Protein AF-A0A9Q3PYW4-F1 (afdb_monomer)

Secondary structure (DSSP, 8-state):
--SSHHHHSPPGGGSPP----SSSHHHHHHHHHHHHHHHTT--HHHHHHHHHHHHHHHHHHHHHHT----------GGGGSS--

Structure (mmCIF, N/CA/C/O backbone):
data_AF-A0A9Q3PYW4-F1
#
_entry.id   AF-A0A9Q3PYW4-F1
#
loop_
_atom_site.group_PDB
_atom_site.id
_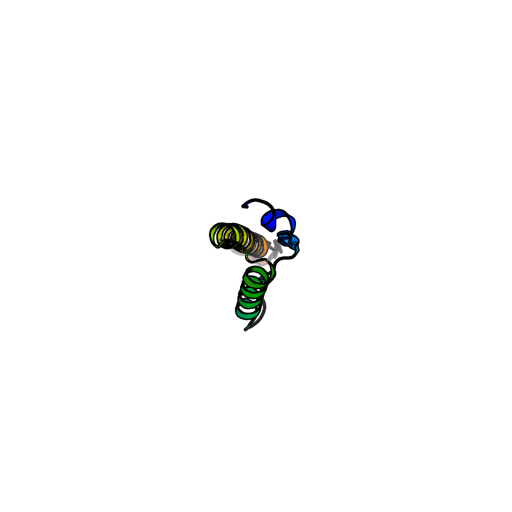atom_site.type_symbol
_atom_site.label_atom_id
_atom_site.label_alt_id
_atom_site.label_comp_id
_atom_site.label_asym_id
_atom_site.label_entity_id
_atom_site.label_seq_id
_atom_site.pdbx_PDB_ins_code
_atom_site.Cartn_x
_atom_site.Cartn_y
_atom_site.Cartn_z
_atom_site.occupancy
_atom_site.B_iso_or_equiv
_atom_site.auth_seq_id
_atom_site.auth_comp_id
_atom_site.auth_asym_id
_atom_site.auth_atom_id
_atom_site.pdbx_PDB_model_num
ATOM 1 N N . MET A 1 1 ? -17.791 1.477 17.700 1.00 42.81 1 MET A N 1
ATOM 2 C CA . MET A 1 1 ? -16.838 0.360 17.518 1.00 42.81 1 MET A CA 1
ATOM 3 C C . MET A 1 1 ? -15.792 0.849 16.524 1.00 42.81 1 MET A C 1
ATOM 5 O O . MET A 1 1 ? -16.190 1.145 15.413 1.00 42.81 1 MET A O 1
ATOM 9 N N . GLY A 1 2 ? -14.536 1.111 16.906 1.00 47.88 2 GLY A N 1
ATOM 10 C CA . GLY A 1 2 ? -13.630 1.872 16.015 1.00 47.88 2 GLY A CA 1
ATOM 11 C C . GLY A 1 2 ? -12.137 1.553 16.086 1.00 47.88 2 GLY A C 1
ATOM 12 O O . GLY A 1 2 ? -11.351 2.251 15.464 1.00 47.88 2 GLY A O 1
ATOM 13 N N . LEU A 1 3 ? -11.724 0.528 16.837 1.00 52.44 3 LEU A N 1
ATOM 14 C CA . LEU A 1 3 ? -10.301 0.195 17.017 1.00 52.44 3 LEU A CA 1
ATOM 15 C C . LEU A 1 3 ? -9.966 -1.282 16.750 1.00 52.44 3 LEU A C 1
ATOM 17 O O . LEU A 1 3 ? -8.792 -1.633 16.728 1.00 52.44 3 LEU A O 1
ATOM 21 N N . ALA A 1 4 ? -10.965 -2.145 16.532 1.00 49.50 4 ALA A N 1
ATOM 22 C CA . ALA A 1 4 ? -10.751 -3.585 16.362 1.00 49.50 4 ALA A CA 1
ATOM 23 C C . ALA A 1 4 ? -10.146 -3.950 14.991 1.00 49.50 4 ALA A C 1
ATOM 25 O O . ALA A 1 4 ? -9.262 -4.797 14.936 1.00 49.50 4 ALA A O 1
ATOM 26 N N . LEU A 1 5 ? -10.520 -3.241 13.918 1.00 55.06 5 LEU A N 1
ATOM 27 C CA . LEU A 1 5 ? -10.091 -3.544 12.541 1.00 55.06 5 LEU A CA 1
ATOM 28 C C . LEU A 1 5 ? -8.583 -3.324 12.305 1.00 55.06 5 LEU A C 1
ATOM 30 O O . LEU A 1 5 ? -7.950 -4.012 11.514 1.00 55.06 5 LEU A O 1
ATOM 34 N N . LEU A 1 6 ? -7.960 -2.407 13.055 1.00 57.00 6 LEU A N 1
ATOM 35 C CA . LEU A 1 6 ? -6.520 -2.128 12.966 1.00 57.00 6 LEU A CA 1
ATOM 36 C C . LEU A 1 6 ? -5.640 -3.303 13.415 1.00 57.00 6 LEU A C 1
ATOM 38 O O . LEU A 1 6 ? -4.482 -3.374 13.009 1.00 57.00 6 LEU A O 1
ATOM 42 N N . LYS A 1 7 ? -6.158 -4.177 14.288 1.00 60.38 7 LYS A N 1
ATOM 43 C CA . LYS A 1 7 ? -5.423 -5.348 14.786 1.00 60.38 7 LYS A CA 1
ATOM 44 C C . LYS A 1 7 ? -5.398 -6.496 13.779 1.00 60.38 7 LYS A C 1
ATOM 46 O O . LYS A 1 7 ? -4.492 -7.318 13.869 1.00 60.38 7 LYS A O 1
ATOM 51 N N . GLU A 1 8 ? -6.367 -6.538 12.869 1.00 72.00 8 GLU A N 1
ATOM 52 C CA . GLU A 1 8 ? -6.491 -7.590 11.855 1.00 72.00 8 GLU A CA 1
ATOM 53 C C . GLU A 1 8 ? -5.866 -7.185 10.520 1.00 72.00 8 GLU A C 1
ATOM 55 O O . GLU A 1 8 ? -5.459 -8.050 9.757 1.00 72.00 8 GLU A O 1
ATOM 60 N N . ALA A 1 9 ? -5.702 -5.881 10.275 1.00 74.75 9 ALA A N 1
ATOM 61 C CA . ALA A 1 9 ? -5.030 -5.378 9.087 1.00 74.75 9 ALA A CA 1
ATOM 62 C C . ALA A 1 9 ? -3.590 -5.925 8.938 1.00 74.75 9 ALA A C 1
ATOM 64 O O . ALA A 1 9 ? -2.814 -5.904 9.905 1.00 74.75 9 ALA A O 1
ATOM 65 N N . PRO A 1 10 ? -3.182 -6.324 7.719 1.00 80.88 10 PRO A N 1
ATOM 66 C CA . PRO A 1 10 ? -1.859 -6.870 7.459 1.00 80.88 10 PRO A CA 1
ATOM 67 C C . PRO A 1 10 ? -0.773 -5.833 7.750 1.00 80.88 10 PRO A C 1
ATOM 69 O O . PRO A 1 10 ? -0.936 -4.622 7.522 1.00 80.88 10 PRO A O 1
ATOM 72 N N . LYS A 1 11 ? 0.369 -6.299 8.264 1.00 82.50 11 LYS A N 1
ATOM 73 C CA . LYS A 1 11 ? 1.524 -5.433 8.531 1.00 82.50 11 LYS A CA 1
ATOM 74 C C . LYS A 1 11 ? 2.059 -4.895 7.212 1.00 82.50 11 LYS A C 1
ATOM 76 O O . LYS A 1 11 ? 1.972 -5.549 6.189 1.00 82.50 11 LYS A O 1
ATOM 81 N N . LEU A 1 12 ? 2.733 -3.746 7.253 1.00 80.75 12 LEU A N 1
ATOM 82 C CA . LEU A 1 12 ? 3.285 -3.095 6.056 1.00 80.75 12 LEU A CA 1
ATOM 83 C C . LEU A 1 12 ? 4.162 -4.019 5.185 1.00 80.75 12 LEU A C 1
ATOM 85 O O . LEU A 1 12 ? 4.178 -3.877 3.975 1.00 80.75 12 LEU A O 1
ATOM 89 N N . LYS A 1 13 ? 4.871 -4.977 5.793 1.00 82.06 13 LYS A N 1
ATOM 90 C CA . LYS A 1 13 ? 5.707 -5.967 5.089 1.00 82.06 13 LYS A CA 1
ATOM 91 C C . LYS A 1 13 ? 4.916 -7.019 4.290 1.00 82.06 13 LYS A C 1
ATOM 93 O O . LYS A 1 13 ? 5.513 -7.763 3.530 1.00 82.06 13 LYS A O 1
ATOM 98 N N . GLU A 1 14 ? 3.619 -7.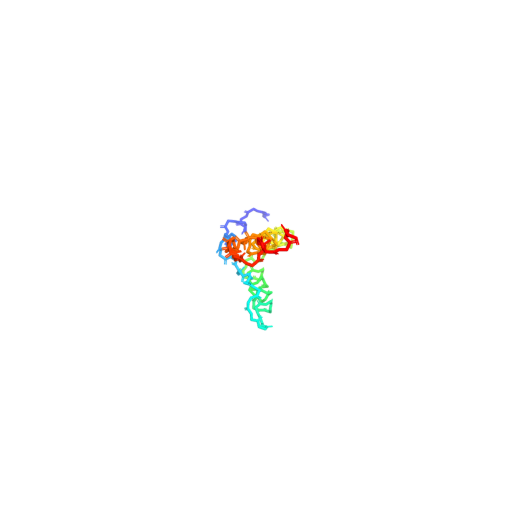141 4.560 1.00 84.25 14 GLU A N 1
ATOM 99 C CA . GLU A 1 14 ? 2.679 -8.072 3.919 1.00 84.25 14 GLU A CA 1
ATOM 100 C C . GLU A 1 14 ? 1.883 -7.371 2.808 1.00 84.25 14 GLU A C 1
ATOM 102 O O . GLU A 1 14 ? 1.099 -8.007 2.115 1.00 84.25 14 GLU A O 1
ATOM 107 N N . TRP A 1 15 ? 2.073 -6.057 2.646 1.00 87.31 15 TRP A N 1
ATOM 108 C CA . TRP A 1 15 ? 1.506 -5.304 1.535 1.00 87.31 15 TRP A CA 1
ATOM 109 C C . TRP A 1 15 ? 2.298 -5.601 0.259 1.00 87.31 15 TRP A C 1
ATOM 111 O O . TRP A 1 15 ? 3.493 -5.907 0.346 1.00 87.31 15 TRP A O 1
ATOM 121 N N . PRO A 1 16 ? 1.662 -5.497 -0.920 1.00 85.81 16 PRO A N 1
ATOM 122 C CA . PRO A 1 16 ? 2.348 -5.694 -2.187 1.00 85.81 16 PRO A CA 1
ATOM 123 C C . PRO A 1 16 ? 3.556 -4.758 -2.291 1.00 85.81 16 PRO A C 1
ATOM 125 O O . PRO A 1 16 ? 3.542 -3.630 -1.793 1.00 85.81 16 PRO A O 1
ATOM 128 N N . HIS A 1 17 ? 4.618 -5.247 -2.922 1.00 81.38 17 HIS A N 1
ATOM 129 C CA . HIS A 1 17 ? 5.799 -4.459 -3.243 1.00 81.38 17 HIS A CA 1
ATOM 130 C C . HIS A 1 17 ? 5.713 -4.027 -4.703 1.00 81.38 17 HIS A C 1
ATOM 132 O O . HIS A 1 17 ? 5.290 -4.807 -5.547 1.00 81.38 17 HIS A O 1
ATOM 138 N N . PHE A 1 18 ? 6.114 -2.793 -4.986 1.00 79.94 18 PHE A N 1
ATOM 139 C CA . PHE A 1 18 ? 6.290 -2.317 -6.350 1.00 79.94 18 PHE A CA 1
ATOM 140 C C . PHE A 1 18 ? 7.779 -2.369 -6.661 1.00 79.94 18 PHE A C 1
ATOM 142 O O . PHE A 1 18 ? 8.563 -1.650 -6.030 1.00 79.94 18 PHE A O 1
ATOM 149 N N . SER A 1 19 ? 8.155 -3.245 -7.584 1.00 75.44 19 SER A N 1
ATOM 150 C CA . SER A 1 19 ? 9.541 -3.400 -8.019 1.00 75.44 19 SER A CA 1
ATOM 151 C C . SER A 1 19 ? 9.918 -2.347 -9.063 1.00 75.44 19 SER A C 1
ATOM 153 O O . SER A 1 19 ? 11.081 -1.961 -9.169 1.00 75.44 19 SER A O 1
ATOM 155 N N . GLY A 1 20 ? 8.932 -1.847 -9.816 1.00 72.12 20 GLY A N 1
ATOM 156 C CA . GLY A 1 20 ? 9.159 -1.035 -11.009 1.00 72.12 20 GLY A CA 1
ATOM 157 C C . GLY A 1 20 ? 9.769 -1.826 -12.169 1.00 72.12 20 GLY A C 1
ATOM 158 O O . GLY A 1 20 ? 10.105 -1.231 -13.194 1.00 72.12 20 GLY A O 1
ATOM 159 N N . GLU A 1 21 ? 9.909 -3.146 -12.026 1.00 72.38 21 GLU A N 1
ATOM 160 C CA . GLU A 1 21 ? 10.464 -4.042 -13.030 1.00 72.38 21 GLU A CA 1
ATOM 161 C C . GLU A 1 21 ? 9.324 -4.796 -13.726 1.00 72.38 21 GLU A C 1
ATOM 163 O O . GLU A 1 21 ? 8.619 -5.602 -13.126 1.00 72.38 21 GLU A O 1
ATOM 168 N N . GLY A 1 22 ? 9.139 -4.537 -15.022 1.00 71.50 22 GLY A N 1
ATOM 169 C CA . GLY A 1 22 ? 8.118 -5.194 -15.841 1.00 71.50 22 GLY A CA 1
ATOM 170 C C . GLY A 1 22 ? 6.940 -4.295 -16.224 1.00 71.50 22 GLY A C 1
ATOM 171 O O . GLY A 1 22 ? 6.644 -3.283 -15.594 1.00 71.50 22 GLY A O 1
ATOM 172 N N . GLU A 1 23 ? 6.260 -4.672 -17.307 1.00 75.88 23 GLU A N 1
ATOM 173 C CA . GLU A 1 23 ? 5.239 -3.844 -17.966 1.00 75.88 23 GLU A CA 1
ATOM 174 C C . GLU A 1 23 ? 3.950 -3.689 -17.137 1.00 75.88 23 GLU A C 1
ATOM 176 O O . GLU A 1 23 ? 3.252 -2.687 -17.267 1.00 75.88 23 GLU A O 1
ATOM 181 N N . TYR A 1 24 ? 3.663 -4.631 -16.231 1.00 79.56 24 TYR A N 1
ATOM 182 C CA . TYR A 1 24 ? 2.405 -4.693 -15.470 1.00 79.56 24 TYR A CA 1
ATOM 183 C C . TYR A 1 24 ? 2.563 -4.640 -13.946 1.00 79.56 24 TYR A C 1
ATOM 185 O O . TYR A 1 24 ? 1.558 -4.702 -13.238 1.00 79.56 24 TYR A O 1
ATOM 193 N N . ASP A 1 25 ? 3.781 -4.452 -13.434 1.00 79.00 25 ASP A N 1
ATOM 194 C CA . ASP A 1 25 ? 4.078 -4.415 -11.990 1.00 79.00 25 ASP A CA 1
ATOM 195 C C . ASP A 1 25 ? 3.212 -3.374 -11.249 1.00 79.00 25 ASP A C 1
ATOM 197 O O . ASP A 1 25 ? 2.714 -3.608 -10.151 1.00 79.00 25 ASP A O 1
ATOM 201 N N . HIS A 1 26 ? 2.904 -2.250 -11.907 1.00 80.81 26 HIS A N 1
ATOM 202 C CA . HIS A 1 26 ? 2.031 -1.207 -11.361 1.00 80.81 26 HIS A CA 1
ATOM 203 C C . HIS A 1 26 ? 0.570 -1.656 -11.218 1.00 80.81 26 HIS A C 1
ATOM 205 O O . HIS A 1 26 ? -0.093 -1.287 -10.249 1.00 80.81 26 HIS A O 1
ATOM 211 N N . MET A 1 27 ? 0.059 -2.456 -12.158 1.00 86.25 27 MET A N 1
ATOM 212 C CA . MET A 1 27 ? -1.317 -2.960 -12.121 1.00 86.25 27 MET A CA 1
ATOM 213 C C . MET A 1 27 ? -1.476 -4.041 -11.056 1.00 86.25 27 MET A C 1
ATOM 215 O O . MET A 1 27 ? -2.481 -4.049 -10.347 1.00 86.25 27 MET A O 1
ATOM 219 N N . GLU A 1 28 ? -0.494 -4.936 -10.929 1.00 86.50 28 GLU A N 1
ATOM 220 C CA . GLU A 1 28 ? -0.487 -5.955 -9.875 1.00 86.50 28 GLU A CA 1
ATOM 221 C C . GLU A 1 28 ? -0.364 -5.319 -8.491 1.00 86.50 28 GLU A C 1
ATOM 223 O O . GLU A 1 28 ? -1.104 -5.686 -7.576 1.00 86.50 28 GLU A O 1
ATOM 228 N N . PHE A 1 29 ? 0.482 -4.295 -8.364 1.00 86.75 29 PHE A N 1
ATOM 229 C CA . PHE A 1 29 ? 0.595 -3.509 -7.145 1.00 86.75 29 PHE A CA 1
ATOM 230 C C . PHE A 1 29 ? -0.740 -2.856 -6.761 1.00 86.75 29 PHE A C 1
ATOM 232 O O . PHE A 1 29 ? -1.209 -3.059 -5.643 1.00 86.75 29 PHE A O 1
ATOM 239 N N . ILE A 1 30 ? -1.391 -2.130 -7.679 1.00 87.62 30 ILE A N 1
ATOM 240 C CA . ILE A 1 30 ? -2.684 -1.469 -7.414 1.00 87.62 30 ILE A CA 1
ATOM 241 C C . ILE A 1 30 ? -3.758 -2.494 -7.031 1.00 87.62 30 ILE A C 1
ATOM 243 O O . ILE A 1 30 ? -4.418 -2.321 -6.009 1.00 87.62 30 ILE A O 1
ATOM 247 N N . ARG A 1 31 ? -3.882 -3.597 -7.782 1.00 89.81 31 ARG A N 1
ATOM 248 C CA . ARG A 1 31 ? -4.847 -4.662 -7.457 1.00 89.81 31 ARG A CA 1
ATOM 249 C C . ARG A 1 31 ? -4.606 -5.258 -6.076 1.00 89.81 31 ARG A C 1
ATOM 251 O O . ARG A 1 31 ? -5.564 -5.495 -5.351 1.00 89.81 31 ARG A O 1
ATOM 258 N N . GLY A 1 32 ? -3.349 -5.476 -5.692 1.00 88.69 32 GLY A N 1
ATOM 259 C CA . GLY A 1 32 ? -3.019 -5.979 -4.360 1.00 88.69 32 GLY A CA 1
ATOM 260 C C . GLY A 1 32 ? -3.432 -5.013 -3.244 1.00 88.69 32 GLY A C 1
ATOM 261 O O . GLY A 1 32 ? -3.891 -5.452 -2.191 1.00 88.69 32 GLY A O 1
ATOM 262 N N . ILE A 1 33 ? -3.314 -3.700 -3.472 1.00 87.88 33 ILE A N 1
ATOM 263 C CA . ILE A 1 33 ? -3.784 -2.680 -2.523 1.00 87.88 33 ILE A CA 1
ATOM 264 C C . ILE A 1 33 ? -5.310 -2.708 -2.409 1.00 87.88 33 ILE A C 1
ATOM 266 O O . ILE A 1 33 ? -5.827 -2.665 -1.291 1.00 87.88 33 ILE A O 1
ATOM 270 N N . ASP A 1 34 ? -6.017 -2.803 -3.536 1.00 88.94 34 ASP A N 1
ATOM 271 C CA . ASP A 1 34 ? -7.482 -2.857 -3.557 1.00 88.94 34 ASP A CA 1
ATOM 272 C C . ASP A 1 34 ? -8.008 -4.111 -2.845 1.00 88.94 34 ASP A C 1
ATOM 274 O O . ASP A 1 34 ? -8.881 -3.996 -1.987 1.00 88.94 34 ASP A O 1
ATOM 278 N N . MET A 1 35 ? -7.402 -5.280 -3.086 1.00 89.38 35 ME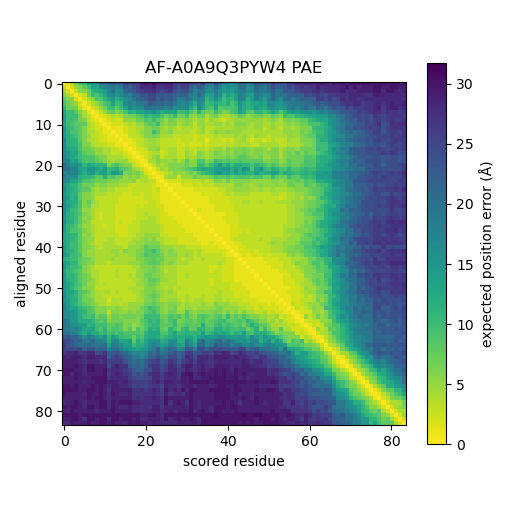T A N 1
ATOM 279 C CA . MET A 1 35 ? -7.754 -6.520 -2.381 1.00 89.38 35 MET A CA 1
ATOM 280 C C . MET A 1 35 ? -7.558 -6.393 -0.866 1.00 89.38 35 MET A C 1
ATOM 282 O O . MET A 1 35 ? -8.450 -6.731 -0.100 1.00 89.38 35 MET A O 1
ATOM 286 N N . ILE A 1 36 ? -6.433 -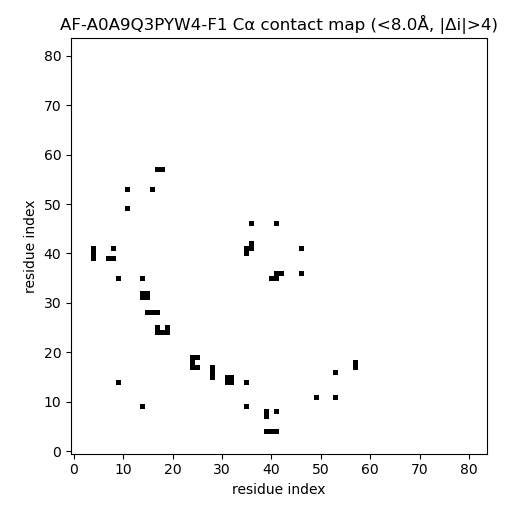5.831 -0.409 1.00 86.94 36 ILE A N 1
ATOM 287 C CA . ILE A 1 36 ? -6.196 -5.602 1.028 1.00 86.94 36 ILE A CA 1
ATOM 288 C C . ILE A 1 36 ? -7.201 -4.592 1.607 1.00 86.94 36 ILE A C 1
ATOM 290 O O . ILE A 1 36 ? -7.602 -4.699 2.767 1.00 86.94 36 ILE A O 1
ATOM 294 N N . LYS A 1 37 ? -7.611 -3.588 0.827 1.00 86.31 37 LYS A N 1
ATOM 295 C CA . LYS A 1 37 ? -8.612 -2.609 1.262 1.00 86.31 37 LYS A CA 1
ATOM 296 C C . LYS A 1 37 ? -9.984 -3.261 1.448 1.00 86.31 37 LYS A C 1
ATOM 298 O O . LYS A 1 37 ? -10.645 -2.943 2.436 1.00 86.31 37 LYS A O 1
ATOM 303 N N . GLU A 1 38 ? -10.374 -4.152 0.541 1.00 87.50 38 GLU A N 1
ATOM 304 C CA . GLU A 1 38 ? -11.636 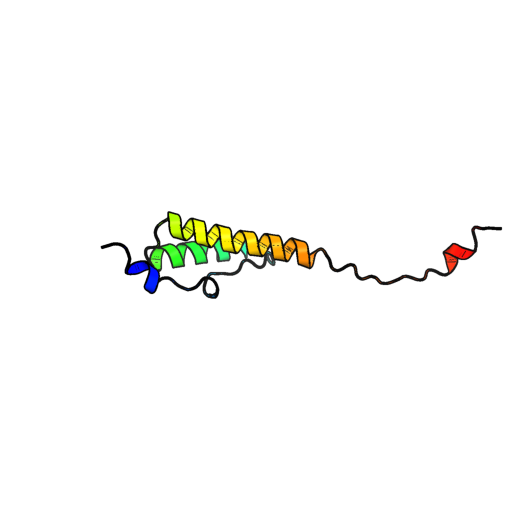-4.898 0.591 1.00 87.50 38 GLU A CA 1
ATOM 305 C C . GLU A 1 38 ? -11.633 -5.973 1.687 1.00 87.50 38 GLU A C 1
ATOM 307 O O . GLU A 1 38 ? -12.512 -5.952 2.548 1.00 87.50 38 GLU A O 1
ATOM 312 N N . ASP A 1 39 ? -10.617 -6.839 1.727 1.00 87.75 39 ASP A N 1
ATOM 313 C CA . ASP A 1 39 ? -10.535 -7.979 2.656 1.00 87.75 39 ASP A CA 1
ATOM 314 C C . ASP A 1 39 ? -10.515 -7.555 4.131 1.00 87.75 39 ASP A C 1
ATOM 316 O O . ASP A 1 39 ? -11.008 -8.273 5.002 1.00 87.75 39 ASP A O 1
ATOM 320 N N . PHE A 1 40 ? -9.939 -6.386 4.422 1.00 85.88 40 PHE A N 1
ATOM 321 C CA . PHE A 1 40 ? -9.774 -5.876 5.787 1.00 85.88 40 PHE A CA 1
ATOM 322 C C . PHE A 1 40 ? -10.642 -4.648 6.084 1.00 85.88 40 PHE A C 1
ATOM 324 O O . PHE A 1 40 ? -10.445 -4.005 7.121 1.00 85.88 40 PHE A O 1
ATOM 331 N N . GLU A 1 41 ? -11.556 -4.292 5.171 1.00 85.62 41 GLU A N 1
ATOM 332 C CA . GLU A 1 41 ? -12.423 -3.106 5.253 1.00 85.62 41 GLU A CA 1
ATOM 333 C C . GLU A 1 41 ? -11.654 -1.852 5.711 1.00 85.62 41 GLU A C 1
ATOM 335 O O . GLU A 1 41 ? -12.060 -1.110 6.618 1.00 85.62 41 GLU A O 1
ATOM 340 N N . LEU A 1 42 ? -10.469 -1.639 5.128 1.00 83.62 42 LEU A N 1
ATOM 341 C CA . LEU A 1 42 ? -9.543 -0.629 5.623 1.00 83.62 42 LEU A CA 1
ATOM 342 C C . LEU A 1 42 ? -10.129 0.774 5.444 1.00 83.62 42 LEU A C 1
ATOM 344 O O . LEU A 1 42 ? -10.465 1.173 4.324 1.00 83.62 42 LEU A O 1
ATOM 348 N N . PRO A 1 43 ? -10.146 1.596 6.510 1.00 85.06 43 PRO A N 1
ATOM 349 C CA . PRO A 1 43 ? -10.516 2.992 6.383 1.00 85.06 43 PRO A CA 1
ATOM 350 C C . PRO A 1 43 ? -9.611 3.691 5.371 1.00 85.06 43 PRO A C 1
ATOM 352 O O . PRO A 1 43 ? -8.386 3.572 5.434 1.00 85.06 43 PRO A O 1
ATOM 355 N N . GLU A 1 44 ? -10.198 4.500 4.494 1.00 82.75 44 GLU A N 1
ATOM 356 C CA . GLU A 1 44 ? -9.466 5.169 3.414 1.00 82.75 44 GLU A CA 1
ATOM 357 C C . GLU A 1 44 ? -8.272 5.989 3.920 1.00 82.75 44 GLU A C 1
ATOM 359 O O . GLU A 1 44 ? -7.188 5.947 3.349 1.00 82.75 44 GLU A O 1
ATOM 364 N N . LYS A 1 45 ? -8.418 6.653 5.072 1.00 84.38 45 LYS A N 1
ATOM 365 C CA . LYS A 1 45 ? -7.319 7.390 5.718 1.00 84.38 45 LYS A CA 1
ATOM 366 C C . LYS A 1 45 ? -6.116 6.500 6.041 1.00 84.38 45 LYS A C 1
ATOM 368 O O . LYS A 1 45 ? -4.975 6.940 5.921 1.00 84.38 45 LYS A O 1
ATOM 373 N N . LEU A 1 46 ? -6.368 5.266 6.472 1.00 82.75 46 LEU A N 1
ATOM 374 C CA . LEU A 1 46 ? -5.329 4.310 6.829 1.00 82.75 46 LEU A CA 1
ATOM 375 C C . LEU A 1 46 ? -4.691 3.702 5.578 1.00 82.75 46 LEU A C 1
ATOM 377 O O . LEU A 1 46 ? -3.464 3.627 5.515 1.00 82.75 46 LEU A O 1
ATOM 381 N N . ALA A 1 47 ? -5.503 3.335 4.583 1.00 83.25 47 ALA A N 1
ATOM 382 C CA . ALA A 1 47 ? -5.016 2.852 3.294 1.00 83.25 47 ALA A CA 1
ATOM 383 C C . ALA A 1 47 ? -4.094 3.889 2.630 1.00 83.25 47 ALA A C 1
ATOM 385 O O . ALA A 1 47 ? -2.961 3.567 2.274 1.00 83.25 47 ALA A O 1
ATOM 386 N N . THR A 1 48 ? -4.507 5.159 2.594 1.00 85.88 48 THR A N 1
ATOM 387 C CA . THR A 1 48 ? -3.700 6.268 2.061 1.00 85.88 48 THR A CA 1
ATOM 388 C C . THR A 1 48 ? -2.398 6.474 2.841 1.00 85.88 48 THR A C 1
ATOM 390 O O . THR A 1 48 ? -1.338 6.655 2.245 1.00 85.88 48 THR A O 1
ATOM 393 N N . ALA A 1 49 ? -2.430 6.411 4.177 1.00 84.88 49 ALA A N 1
ATOM 394 C CA . ALA A 1 49 ? -1.218 6.542 4.992 1.00 84.88 49 ALA A CA 1
ATOM 395 C C . ALA A 1 49 ? -0.215 5.398 4.742 1.00 84.88 49 ALA A C 1
ATOM 397 O O . ALA A 1 49 ? 0.998 5.629 4.665 1.00 84.88 49 ALA A O 1
ATOM 398 N N . ARG A 1 50 ? -0.712 4.165 4.587 1.00 84.44 50 ARG A N 1
ATOM 399 C CA . ARG A 1 50 ? 0.107 2.991 4.254 1.00 84.44 50 ARG A CA 1
ATOM 400 C C . ARG A 1 50 ? 0.685 3.107 2.849 1.00 84.44 50 ARG A C 1
ATOM 402 O O . ARG A 1 50 ? 1.898 2.982 2.701 1.00 84.44 50 ARG A O 1
ATOM 409 N N . PHE A 1 51 ? -0.140 3.458 1.866 1.00 84.75 51 PHE A N 1
ATOM 410 C CA . PHE A 1 51 ? 0.284 3.697 0.489 1.00 84.75 51 PHE A CA 1
ATOM 411 C C . PHE A 1 51 ? 1.411 4.735 0.406 1.00 84.75 51 PHE A C 1
ATOM 413 O O . PHE A 1 51 ? 2.454 4.456 -0.179 1.00 84.75 51 PHE A O 1
ATOM 420 N N . ASN A 1 52 ? 1.259 5.884 1.075 1.00 84.88 52 ASN A N 1
ATOM 421 C CA . ASN A 1 52 ? 2.289 6.931 1.123 1.00 84.88 52 ASN A CA 1
ATOM 422 C C . ASN A 1 52 ? 3.620 6.439 1.708 1.00 84.88 52 ASN A C 1
ATOM 424 O O . ASN A 1 52 ? 4.695 6.895 1.315 1.00 84.88 52 ASN A O 1
ATOM 428 N N . THR A 1 53 ? 3.558 5.509 2.662 1.00 84.25 53 THR A N 1
ATOM 429 C CA . THR A 1 53 ? 4.757 4.913 3.259 1.00 84.25 53 THR A CA 1
ATOM 430 C C . THR A 1 53 ? 5.465 3.998 2.260 1.00 84.25 53 THR A C 1
ATOM 432 O O . THR A 1 53 ? 6.686 4.071 2.132 1.00 84.25 53 THR A O 1
ATOM 435 N N . ILE A 1 54 ? 4.716 3.162 1.537 1.00 82.62 54 ILE A N 1
ATOM 436 C CA . ILE A 1 54 ? 5.274 2.243 0.535 1.00 82.62 54 ILE A CA 1
ATOM 437 C C . ILE A 1 54 ? 5.848 3.037 -0.644 1.00 82.62 54 ILE A C 1
ATOM 439 O O . ILE A 1 54 ? 6.988 2.801 -1.034 1.00 82.62 54 ILE A O 1
ATOM 443 N N . SER A 1 55 ? 5.127 4.039 -1.155 1.00 76.69 55 SER A N 1
ATOM 444 C CA . SER A 1 55 ? 5.604 4.875 -2.266 1.00 76.69 55 SER A CA 1
ATOM 445 C C . SER A 1 55 ? 6.865 5.663 -1.903 1.00 76.69 55 SER A C 1
ATOM 447 O O . SER A 1 55 ? 7.794 5.755 -2.704 1.00 76.69 55 SER A O 1
ATOM 449 N N . SER A 1 56 ? 6.967 6.152 -0.664 1.00 77.56 56 SER A N 1
ATOM 450 C CA . SER A 1 56 ? 8.186 6.807 -0.174 1.00 77.56 56 SER A CA 1
ATOM 451 C C . SER A 1 56 ? 9.382 5.848 -0.110 1.00 77.56 56 SER A C 1
ATOM 453 O O . SER A 1 56 ? 10.504 6.255 -0.415 1.00 77.56 56 SER A O 1
ATOM 455 N N . GLN A 1 57 ? 9.162 4.574 0.240 1.00 72.88 57 GLN A N 1
ATOM 456 C CA . GLN A 1 57 ? 10.214 3.550 0.209 1.00 72.88 57 GLN A CA 1
ATOM 457 C C . GLN A 1 57 ? 10.677 3.256 -1.221 1.00 72.88 57 GLN A C 1
ATOM 459 O O . GLN A 1 57 ? 11.881 3.156 -1.442 1.00 72.88 57 GLN A O 1
ATOM 464 N N . MET A 1 58 ? 9.766 3.202 -2.198 1.00 69.69 58 MET A N 1
ATOM 465 C CA . MET A 1 58 ? 10.139 3.047 -3.612 1.00 69.69 58 MET A CA 1
ATOM 466 C C . MET A 1 58 ? 11.027 4.204 -4.085 1.00 69.69 58 MET A C 1
ATOM 468 O O . MET A 1 58 ? 12.083 3.983 -4.669 1.00 69.69 58 MET A O 1
ATOM 472 N N . VAL A 1 59 ? 10.644 5.451 -3.783 1.00 68.62 59 VAL A N 1
ATOM 473 C CA . VAL A 1 59 ? 11.432 6.638 -4.160 1.00 68.62 59 VAL A CA 1
ATOM 474 C C . VAL A 1 59 ? 12.826 6.600 -3.530 1.00 68.62 59 VAL A C 1
ATOM 476 O O . VAL A 1 59 ? 13.806 6.988 -4.168 1.00 68.62 59 VAL A O 1
ATOM 479 N N . TYR A 1 60 ? 12.939 6.117 -2.291 1.00 64.50 60 TYR A N 1
ATOM 480 C CA . TYR A 1 60 ? 14.229 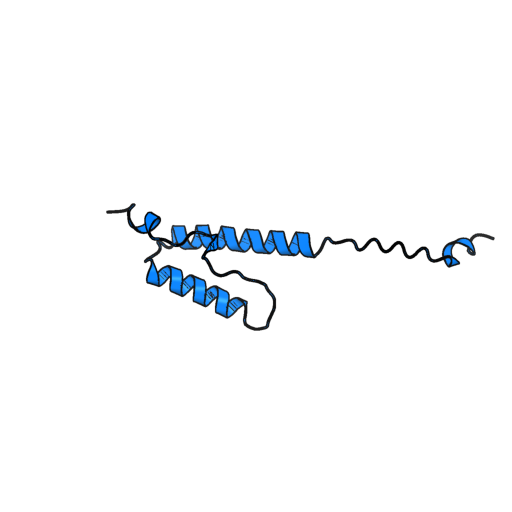5.934 -1.630 1.00 64.50 60 TYR A CA 1
ATOM 481 C C . TYR A 1 60 ? 15.076 4.832 -2.293 1.00 64.50 60 TYR A C 1
ATOM 483 O O . TYR A 1 60 ? 16.270 5.034 -2.522 1.00 64.50 60 TYR A O 1
ATOM 491 N N . GLN A 1 61 ? 14.466 3.704 -2.665 1.00 59.62 61 GLN A N 1
ATOM 492 C CA . GLN A 1 61 ? 15.146 2.606 -3.361 1.00 59.62 61 GLN A CA 1
ATOM 493 C C . GLN A 1 61 ? 15.617 2.998 -4.763 1.00 59.62 61 GLN A C 1
ATOM 495 O O . GLN A 1 61 ? 16.725 2.642 -5.151 1.00 59.62 61 GLN A O 1
ATOM 500 N N . ILE A 1 62 ? 14.837 3.794 -5.501 1.00 60.34 62 ILE A N 1
ATOM 501 C CA . ILE A 1 62 ? 15.252 4.326 -6.806 1.00 60.34 62 ILE A CA 1
ATOM 502 C C . ILE A 1 62 ? 16.470 5.235 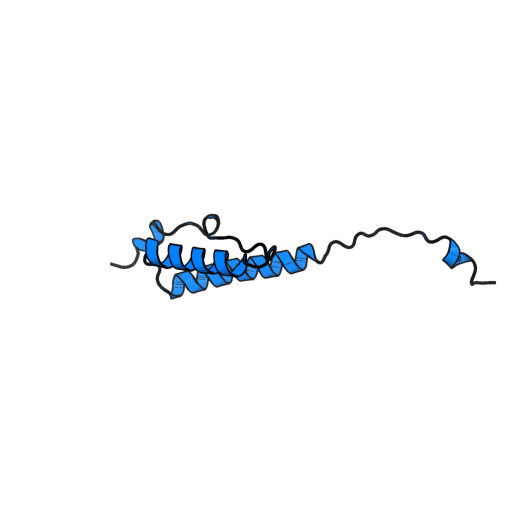-6.630 1.00 60.34 62 ILE A C 1
ATOM 504 O O . ILE A 1 62 ? 17.480 5.042 -7.300 1.00 60.34 62 ILE A O 1
ATOM 508 N N . LYS A 1 63 ? 16.421 6.177 -5.678 1.00 59.41 63 LYS A N 1
ATOM 509 C CA . LYS A 1 63 ? 17.537 7.101 -5.414 1.00 59.41 63 LYS A CA 1
ATOM 510 C C . LYS A 1 63 ? 18.824 6.375 -5.017 1.00 59.41 63 LYS A C 1
ATOM 512 O O . LYS A 1 63 ? 19.898 6.771 -5.463 1.00 59.41 63 LYS A O 1
ATOM 517 N N . THR A 1 64 ? 18.724 5.323 -4.207 1.00 56.53 64 THR A N 1
ATOM 518 C CA . THR A 1 64 ? 19.884 4.531 -3.763 1.00 56.53 64 THR A CA 1
ATOM 519 C C . THR A 1 64 ? 20.376 3.546 -4.828 1.00 56.53 64 THR A C 1
ATOM 521 O O . THR A 1 64 ? 21.585 3.408 -4.990 1.00 56.53 64 THR A O 1
ATOM 524 N N . SER A 1 65 ? 19.485 2.949 -5.629 1.00 51.66 65 SER A N 1
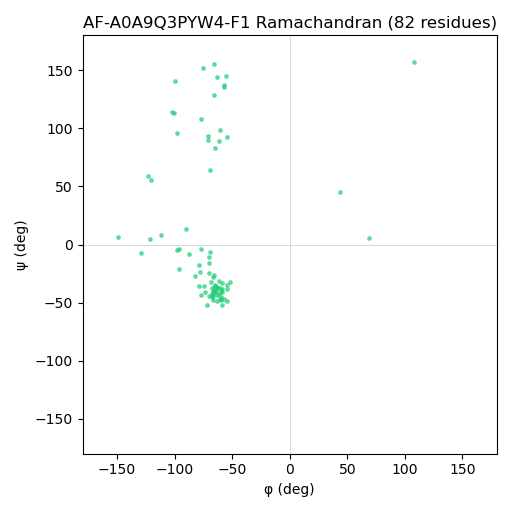ATOM 525 C CA . SER A 1 65 ? 19.853 2.083 -6.766 1.00 51.66 65 SER A CA 1
ATOM 526 C C . SER A 1 65 ? 20.521 2.861 -7.900 1.00 51.66 65 SER A C 1
ATOM 528 O O . SER A 1 65 ? 21.428 2.351 -8.552 1.00 51.66 65 SER A O 1
ATOM 530 N N . THR A 1 66 ? 20.147 4.129 -8.107 1.00 51.44 66 THR A N 1
ATOM 531 C CA . THR A 1 66 ? 20.829 5.026 -9.059 1.00 51.44 66 THR A CA 1
ATOM 532 C C . THR A 1 66 ? 22.163 5.579 -8.546 1.00 51.44 66 THR A C 1
ATOM 534 O O . THR A 1 66 ? 22.854 6.274 -9.288 1.00 51.44 66 THR A O 1
ATOM 537 N N . TRP A 1 67 ? 22.556 5.279 -7.302 1.00 41.00 67 TRP A N 1
ATOM 538 C CA . TRP A 1 67 ? 23.817 5.738 -6.716 1.00 41.00 67 TRP A CA 1
ATOM 539 C C . TRP A 1 67 ? 24.709 4.565 -6.302 1.00 41.00 67 TRP A C 1
ATOM 541 O O . TRP A 1 67 ? 25.192 4.475 -5.179 1.00 41.00 67 TRP A O 1
ATOM 551 N N . THR A 1 68 ? 24.996 3.672 -7.246 1.00 45.03 68 THR A N 1
ATOM 552 C CA . THR A 1 68 ? 26.310 3.026 -7.276 1.00 45.03 68 THR A CA 1
ATOM 553 C C . THR A 1 68 ? 27.165 3.769 -8.294 1.00 45.03 68 THR A C 1
ATOM 555 O O . THR A 1 68 ? 27.084 3.453 -9.485 1.00 45.03 68 THR A O 1
ATOM 558 N N . PRO A 1 69 ? 28.011 4.736 -7.898 1.00 42.38 69 PRO A N 1
ATOM 559 C CA . PRO A 1 69 ? 29.182 5.012 -8.703 1.00 42.38 69 PRO A CA 1
ATOM 560 C C . PRO A 1 69 ? 29.982 3.707 -8.715 1.00 42.38 69 PRO A C 1
ATOM 562 O O . PRO A 1 69 ? 30.693 3.386 -7.763 1.00 42.38 69 PRO A O 1
ATOM 565 N N . LYS A 1 70 ? 29.845 2.911 -9.783 1.00 45.94 70 LYS A N 1
ATOM 566 C CA . LYS A 1 70 ? 30.915 1.998 -10.172 1.00 45.94 70 LYS A CA 1
ATOM 567 C C . LYS A 1 70 ? 32.095 2.906 -10.476 1.00 45.94 70 LYS A C 1
ATOM 569 O O . LYS A 1 70 ? 32.256 3.370 -11.599 1.00 45.94 70 LYS A O 1
ATOM 574 N N . LEU A 1 71 ? 32.886 3.190 -9.449 1.00 44.78 71 LEU A N 1
ATOM 575 C CA . LEU A 1 71 ? 34.209 3.767 -9.569 1.00 44.78 71 LEU A CA 1
ATOM 576 C C . LEU A 1 71 ? 35.105 2.685 -10.189 1.00 44.78 71 LEU A C 1
ATOM 578 O O . LEU A 1 71 ? 36.007 2.153 -9.555 1.00 44.78 71 LEU A O 1
ATOM 582 N N . HIS A 1 72 ? 34.811 2.295 -11.430 1.00 44.38 72 HIS A N 1
ATOM 583 C CA . HIS A 1 72 ? 35.862 1.819 -12.302 1.00 44.38 72 HIS A CA 1
ATOM 584 C C . HIS A 1 72 ? 36.658 3.075 -12.619 1.00 44.38 72 HIS A C 1
ATOM 586 O O . HIS A 1 72 ? 36.293 3.856 -13.495 1.00 44.38 72 HIS A O 1
ATOM 592 N N . LEU A 1 73 ? 37.699 3.298 -11.819 1.00 45.84 73 LEU A N 1
ATOM 593 C CA . LEU A 1 73 ? 38.855 4.052 -12.259 1.00 45.84 73 LEU A CA 1
ATOM 594 C C . LEU A 1 73 ? 39.324 3.352 -13.536 1.00 45.84 73 LEU A C 1
ATOM 596 O O . LEU A 1 73 ? 40.023 2.344 -13.493 1.00 45.84 73 LEU A O 1
ATOM 600 N N . VAL A 1 74 ? 38.838 3.825 -14.680 1.00 46.84 74 VAL A N 1
ATOM 601 C CA . VAL A 1 74 ? 39.537 3.624 -15.937 1.00 46.84 74 VAL A CA 1
ATOM 602 C C . VAL A 1 74 ? 40.753 4.527 -15.796 1.00 46.84 74 VAL A C 1
ATOM 604 O O . VAL A 1 74 ? 40.684 5.728 -16.044 1.00 46.84 74 VAL A O 1
ATOM 607 N N . GLU A 1 75 ? 41.832 3.970 -15.251 1.00 52.06 75 GLU A N 1
ATOM 608 C CA . GLU A 1 75 ? 43.168 4.529 -15.412 1.00 52.06 75 GLU A CA 1
ATOM 609 C C . GLU A 1 75 ? 43.484 4.420 -16.902 1.00 52.06 75 GLU A C 1
ATOM 611 O O .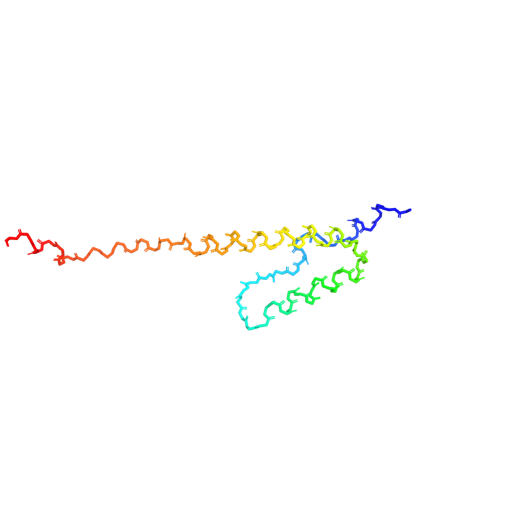 GLU A 1 75 ? 44.037 3.429 -17.365 1.00 52.06 75 GLU A O 1
ATOM 616 N N . ASP A 1 76 ? 43.001 5.396 -17.666 1.00 46.78 76 ASP A N 1
ATOM 617 C CA . ASP A 1 76 ? 43.279 5.537 -19.085 1.00 46.78 76 ASP A CA 1
ATOM 618 C C . ASP A 1 76 ? 44.703 6.117 -19.204 1.00 46.78 76 ASP A C 1
ATOM 620 O O . ASP A 1 76 ? 44.923 7.279 -18.832 1.00 46.78 76 ASP A O 1
ATOM 624 N N . PRO A 1 77 ? 45.711 5.331 -19.630 1.00 53.94 77 PRO A N 1
ATOM 625 C CA . PRO A 1 77 ? 47.106 5.773 -19.654 1.00 53.94 77 PRO A CA 1
ATOM 626 C C . PRO A 1 77 ? 47.378 6.859 -20.712 1.00 53.94 77 PRO A C 1
ATOM 628 O O . PRO A 1 77 ? 48.469 7.430 -20.739 1.00 53.94 77 PRO A O 1
ATOM 631 N N . ASP A 1 78 ? 46.399 7.186 -21.558 1.00 54.72 78 ASP A N 1
ATOM 632 C CA . ASP A 1 78 ? 46.539 8.164 -22.638 1.00 54.72 78 ASP A CA 1
ATOM 633 C C . ASP A 1 78 ? 46.448 9.633 -22.174 1.00 54.72 78 ASP A C 1
ATOM 635 O O . ASP A 1 78 ? 46.948 10.535 -22.848 1.00 54.72 78 ASP A O 1
ATOM 639 N N . TYR A 1 79 ? 45.915 9.914 -20.977 1.00 55.34 79 TYR A N 1
ATOM 640 C CA . TYR A 1 79 ? 45.795 11.299 -20.483 1.00 55.34 79 TYR A CA 1
ATOM 641 C C . TYR A 1 79 ? 47.131 11.968 -20.107 1.00 55.34 79 TYR A C 1
ATOM 643 O O . TYR A 1 79 ? 47.170 13.181 -19.897 1.00 55.34 79 TYR A O 1
ATOM 651 N N . GLN A 1 80 ? 48.238 11.222 -20.032 1.00 47.59 80 GLN A N 1
ATOM 652 C CA . GLN A 1 80 ? 49.563 11.770 -19.702 1.00 47.59 80 GLN A CA 1
ATOM 653 C C . GLN A 1 80 ? 50.356 12.280 -20.920 1.00 47.59 80 GLN A C 1
ATOM 655 O O . GLN A 1 80 ? 51.389 12.917 -20.724 1.00 47.59 80 GLN A O 1
ATOM 660 N N . GLN A 1 81 ? 49.903 12.063 -22.163 1.00 53.03 81 GLN A N 1
ATOM 661 C CA . GLN A 1 81 ? 50.671 12.463 -23.358 1.00 53.03 81 GLN A CA 1
ATOM 662 C C . GLN A 1 81 ? 50.284 13.818 -23.969 1.00 53.03 81 GLN A C 1
ATOM 664 O O . GLN A 1 81 ? 50.959 14.285 -24.879 1.00 53.03 81 GLN A O 1
ATOM 669 N N . MET A 1 82 ? 49.263 14.508 -23.453 1.00 52.59 82 MET A N 1
ATOM 670 C CA . MET A 1 82 ? 48.851 15.822 -23.984 1.00 52.59 82 MET A CA 1
ATOM 671 C C . MET A 1 82 ? 49.558 17.024 -23.324 1.00 52.59 82 MET A C 1
ATOM 673 O O . MET A 1 82 ? 49.127 18.159 -23.504 1.00 52.59 82 MET A O 1
ATOM 677 N N . SER A 1 83 ? 50.634 16.794 -22.561 1.00 52.56 83 SER A N 1
ATOM 678 C CA . SER A 1 83 ? 51.444 17.850 -21.931 1.00 52.56 83 SER A CA 1
ATOM 679 C C . SER A 1 83 ? 52.925 17.768 -22.334 1.00 52.56 83 SER A C 1
ATOM 681 O O . SER A 1 83 ? 53.810 17.649 -21.476 1.00 52.56 83 SER A O 1
ATOM 683 N N . GLN A 1 84 ? 53.198 17.854 -23.636 1.00 44.91 84 GLN A N 1
ATOM 684 C CA . GLN A 1 84 ? 54.496 18.261 -24.189 1.00 44.91 84 GLN A CA 1
ATOM 685 C C . GLN A 1 84 ? 54.259 19.278 -25.304 1.00 44.91 84 GLN A C 1
ATOM 687 O O . GLN A 1 84 ? 53.425 18.984 -26.188 1.00 44.91 84 GLN A O 1
#

Mean predicted aligned error: 13.43 Å

Foldseek 3Di:
DPPPLVVVQDDLVPQQAQPVPDDCSVVVNVVSLVCSCVVSVDDPVVSVVSVVVRVVVVVVCVVVVVPDPPPPPPPPVVVVPPPD

Sequence (84 aa):
MGLALLKEAPKLKEWPHFSGEGEYDHMEFIRGIDMIKEDFELPEKLATARFNTISSQMVYQIKTSTWTPKLHLVEDPDYQQMSQ

Radius of gyration: 22.4 Å; Cα contacts (8 Å, |Δi|>4): 32; chains: 1; bounding box: 71×26×42 Å

Organism: NCBI:txid1389203

Solvent-accessible surface area (backbone atoms only — not comparable to full-atom values): 5397 Å² total; per-residue (Å²): 139,92,67,68,60,70,76,72,43,77,54,81,89,72,48,68,73,69,80,81,66,68,97,54,35,68,57,57,28,51,50,44,52,50,48,52,35,62,80,47,66,47,54,67,72,56,50,52,55,50,49,55,53,53,54,51,49,46,57,50,50,52,58,52,67,74,60,64,79,78,76,70,78,75,82,63,80,69,78,74,69,82,80,124

pLDDT: mean 70.33, std 16.06, range [41.0, 89.81]